Protein AF-A0A3B0YJ64-F1 (afdb_monomer)

Secondary structure (DSSP, 8-state):
-HHHHHHHHT-SS-TTEEEE-TT--HHHHHHHHHHHHHHSPTT---EEEES--TTS--

pLDDT: mean 88.46, std 7.55, range [62.47, 96.81]

Nearest PDB structures (foldseek):
  9ari-assembly1_D  TM=3.651E-01  e=1.593E+00  Rattus norvegicus

Structure (mmCIF, N/CA/C/O backbone):
data_AF-A0A3B0YJ64-F1
#
_entry.id   AF-A0A3B0YJ64-F1
#
loop_
_atom_site.group_PDB
_atom_site.id
_atom_site.type_symbol
_atom_site.label_atom_id
_atom_site.label_alt_id
_atom_site.label_comp_id
_atom_site.label_asym_id
_atom_site.label_entity_id
_atom_site.label_seq_id
_atom_site.pdbx_PDB_ins_code
_atom_site.Cartn_x
_atom_site.Cartn_y
_atom_site.Cartn_z
_atom_site.occupancy
_atom_site.B_iso_or_equiv
_atom_site.auth_seq_id
_atom_site.auth_comp_id
_atom_site.auth_asym_id
_atom_site.auth_atom_id
_atom_site.pdbx_PDB_model_num
ATOM 1 N N . MET A 1 1 ? -9.378 14.062 -0.379 1.00 66.44 1 MET A N 1
ATOM 2 C CA . MET A 1 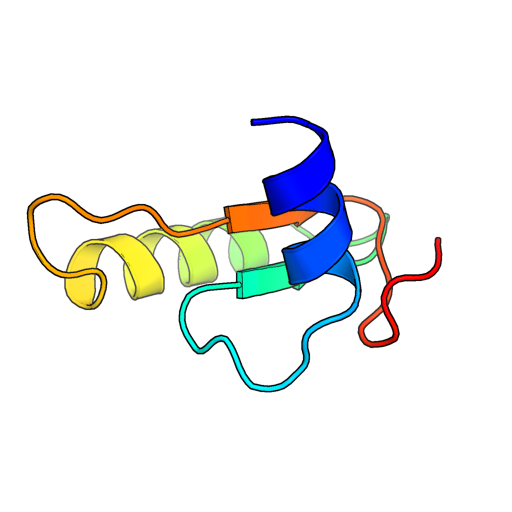1 ? -8.798 12.856 -1.011 1.00 66.44 1 MET A CA 1
ATOM 3 C C . MET A 1 1 ? -7.463 13.152 -1.699 1.00 66.44 1 MET A C 1
ATOM 5 O O . MET A 1 1 ? -6.458 12.709 -1.178 1.00 66.44 1 MET A O 1
ATOM 9 N N . LYS A 1 2 ? -7.385 13.960 -2.772 1.00 78.38 2 LYS A N 1
ATOM 10 C CA . LYS A 1 2 ? -6.094 14.252 -3.446 1.00 78.38 2 LYS A CA 1
ATOM 11 C C . LYS A 1 2 ? -5.030 14.904 -2.543 1.00 78.38 2 LYS A C 1
ATOM 13 O O . LYS A 1 2 ? -3.889 14.467 -2.548 1.00 78.38 2 LYS A O 1
ATOM 18 N N . GLN A 1 3 ? -5.397 15.928 -1.767 1.00 82.44 3 GLN A N 1
ATOM 19 C CA . GLN A 1 3 ? -4.446 16.588 -0.857 1.00 82.44 3 GLN A CA 1
ATOM 20 C C . GLN A 1 3 ? -4.005 15.692 0.308 1.00 82.44 3 GLN A C 1
ATOM 22 O O . GLN A 1 3 ? -2.865 15.779 0.736 1.00 82.44 3 GLN A O 1
ATOM 27 N N . GLU A 1 4 ? -4.883 14.799 0.765 1.00 84.62 4 GLU A N 1
ATOM 28 C CA . GLU A 1 4 ? -4.565 13.814 1.805 1.00 84.62 4 GLU A CA 1
ATOM 29 C C . GLU A 1 4 ? -3.533 12.796 1.304 1.00 84.62 4 GLU A C 1
ATOM 31 O O . GLU A 1 4 ? -2.546 12.530 1.977 1.00 84.62 4 GLU A O 1
ATOM 36 N N . LEU A 1 5 ? -3.704 12.292 0.078 1.00 87.06 5 LEU A N 1
ATOM 37 C CA . LEU A 1 5 ? -2.726 11.395 -0.540 1.00 87.06 5 LEU A CA 1
ATOM 38 C C . LEU A 1 5 ? -1.375 12.087 -0.763 1.00 87.06 5 LEU A C 1
ATOM 40 O O . LEU A 1 5 ? -0.342 11.475 -0.538 1.00 87.06 5 LEU A O 1
ATOM 44 N N . LEU A 1 6 ? -1.371 13.365 -1.155 1.00 87.62 6 LEU A N 1
ATOM 45 C CA . LEU A 1 6 ? -0.132 14.142 -1.269 1.00 87.62 6 LEU A CA 1
ATOM 46 C C . LEU A 1 6 ? 0.551 14.350 0.083 1.00 87.62 6 LEU A C 1
ATOM 48 O O . LEU A 1 6 ? 1.771 14.355 0.136 1.00 87.62 6 LEU A O 1
ATOM 52 N N . LYS A 1 7 ? -0.212 14.509 1.169 1.00 86.88 7 LYS A N 1
ATOM 53 C CA . LYS A 1 7 ? 0.366 14.581 2.511 1.00 86.88 7 LYS A CA 1
ATOM 54 C C . LYS A 1 7 ? 1.056 13.261 2.861 1.00 86.88 7 LYS A C 1
ATOM 56 O O . LYS A 1 7 ? 2.235 13.277 3.181 1.00 86.88 7 LYS A O 1
ATOM 61 N N . ARG A 1 8 ? 0.357 12.133 2.697 1.00 87.75 8 ARG A N 1
ATOM 62 C CA . ARG A 1 8 ? 0.893 10.781 2.947 1.00 87.75 8 ARG A CA 1
ATOM 63 C C . ARG A 1 8 ? 2.092 10.423 2.068 1.00 87.75 8 ARG A C 1
ATOM 65 O O . ARG A 1 8 ? 2.976 9.687 2.490 1.00 87.75 8 ARG A O 1
ATOM 72 N N . LEU A 1 9 ? 2.158 10.966 0.854 1.00 87.19 9 LEU A N 1
ATOM 73 C CA . LEU A 1 9 ? 3.303 10.774 -0.035 1.00 87.19 9 LEU A CA 1
ATOM 74 C C . LEU A 1 9 ? 4.621 11.260 0.587 1.00 87.19 9 LEU A C 1
ATOM 76 O O . LEU A 1 9 ? 5.650 10.662 0.300 1.00 87.19 9 LEU A O 1
ATOM 80 N N . TYR A 1 10 ? 4.581 12.290 1.436 1.00 85.69 10 TYR A N 1
ATOM 81 C CA . TYR A 1 10 ? 5.759 12.889 2.077 1.00 85.69 10 TYR A CA 1
ATOM 82 C C . TYR A 1 10 ? 5.830 12.639 3.591 1.00 85.69 10 TYR A C 1
ATOM 84 O O . TYR A 1 10 ? 6.684 13.217 4.257 1.00 85.69 10 TYR A O 1
ATOM 92 N N . ASP A 1 11 ? 4.908 11.850 4.143 1.00 82.00 11 ASP A N 1
ATOM 93 C CA . ASP A 1 11 ? 4.833 11.565 5.576 1.00 82.00 11 ASP A CA 1
ATOM 94 C C . ASP A 1 11 ? 5.524 10.227 5.864 1.00 82.00 11 ASP A C 1
ATOM 96 O O . ASP A 1 11 ? 5.082 9.184 5.381 1.00 82.00 11 ASP A O 1
ATOM 100 N N . ASP A 1 12 ? 6.637 10.256 6.593 1.00 67.44 12 ASP A N 1
ATOM 101 C CA . ASP A 1 12 ? 7.433 9.062 6.917 1.00 67.44 12 ASP A CA 1
ATOM 102 C C . ASP A 1 12 ? 6.966 8.364 8.209 1.00 67.44 12 ASP A C 1
ATOM 104 O O . ASP A 1 12 ? 7.478 7.301 8.553 1.00 67.44 12 ASP A O 1
ATOM 108 N N . GLU A 1 13 ? 5.991 8.936 8.930 1.00 62.47 13 GLU A N 1
ATOM 109 C CA . GLU A 1 13 ? 5.461 8.378 10.185 1.00 62.47 13 GLU A CA 1
ATOM 110 C C . GLU A 1 13 ? 4.192 7.514 9.995 1.00 62.47 13 GLU A C 1
ATOM 112 O O . GLU A 1 13 ? 3.667 6.965 10.968 1.00 62.47 13 GLU A O 1
ATOM 117 N N . ASP A 1 14 ? 3.685 7.353 8.766 1.00 75.56 14 ASP A N 1
ATOM 118 C CA . ASP A 1 14 ? 2.476 6.559 8.490 1.00 75.56 14 ASP A CA 1
ATOM 119 C C . ASP A 1 14 ? 2.811 5.077 8.242 1.00 75.56 14 ASP A C 1
ATOM 121 O O . ASP A 1 14 ? 3.240 4.677 7.162 1.00 75.56 14 ASP A O 1
ATOM 125 N N . GLY A 1 15 ? 2.558 4.231 9.247 1.00 80.19 15 GLY A N 1
ATOM 126 C CA . GLY A 1 15 ? 2.784 2.782 9.175 1.00 80.19 15 GLY A CA 1
ATOM 127 C C . GLY A 1 15 ? 1.871 2.012 8.208 1.00 80.19 15 GLY A C 1
ATOM 128 O O . GLY A 1 15 ? 2.017 0.796 8.088 1.00 80.19 15 GLY A O 1
ATOM 129 N N . PHE A 1 16 ? 0.924 2.679 7.537 1.00 90.44 16 PHE A N 1
ATOM 130 C CA . PHE A 1 16 ? 0.071 2.089 6.498 1.00 90.44 16 PHE A CA 1
ATOM 131 C C . PHE A 1 16 ? 0.290 2.736 5.124 1.00 90.44 16 PHE A C 1
ATOM 133 O O . PHE A 1 16 ? -0.579 2.670 4.247 1.00 90.44 16 PHE A O 1
ATOM 140 N N . VAL A 1 17 ? 1.450 3.360 4.929 1.00 92.44 17 VAL A N 1
ATOM 141 C CA . VAL A 1 17 ? 1.912 3.877 3.644 1.00 92.44 17 VAL A CA 1
ATOM 142 C C . VAL A 1 17 ? 3.166 3.127 3.238 1.00 92.44 17 VAL A C 1
ATOM 144 O O . VAL A 1 17 ? 4.095 2.987 4.020 1.00 92.44 17 VAL A O 1
ATOM 147 N N . GLU A 1 18 ? 3.197 2.684 1.987 1.00 92.88 18 GLU A N 1
ATOM 148 C CA . GLU A 1 18 ? 4.385 2.102 1.377 1.00 92.88 18 GLU A CA 1
ATOM 149 C C . GLU A 1 18 ? 4.699 2.817 0.062 1.00 92.88 18 GLU A C 1
ATOM 151 O O . GLU A 1 18 ? 3.796 3.180 -0.703 1.00 92.88 18 GLU A O 1
ATOM 156 N N . ARG A 1 19 ? 5.989 2.991 -0.229 1.00 92.81 19 ARG A N 1
ATOM 157 C CA . ARG A 1 19 ? 6.490 3.536 -1.495 1.00 92.81 19 ARG A CA 1
ATOM 158 C C . ARG A 1 19 ? 7.286 2.452 -2.202 1.00 92.81 19 ARG A C 1
ATOM 160 O O . ARG A 1 19 ? 8.099 1.771 -1.588 1.00 92.81 19 ARG A O 1
ATOM 167 N N . LYS A 1 20 ? 7.005 2.237 -3.483 1.00 92.12 20 LYS A N 1
ATOM 168 C CA . LYS A 1 20 ? 7.703 1.251 -4.304 1.00 92.12 20 LYS A CA 1
ATOM 169 C C . LYS A 1 20 ? 8.248 1.928 -5.563 1.00 92.12 20 LYS A C 1
ATOM 171 O O . LYS A 1 20 ? 7.468 2.557 -6.291 1.00 92.12 20 LYS A O 1
ATOM 176 N N . PRO A 1 21 ? 9.546 1.762 -5.873 1.00 91.44 21 PRO A N 1
ATOM 177 C CA . PRO A 1 21 ? 10.141 2.331 -7.076 1.00 91.44 21 PRO A CA 1
ATOM 178 C C . PRO A 1 21 ? 9.560 1.685 -8.341 1.00 91.44 21 PRO A C 1
ATOM 180 O O . PRO A 1 21 ? 8.906 0.641 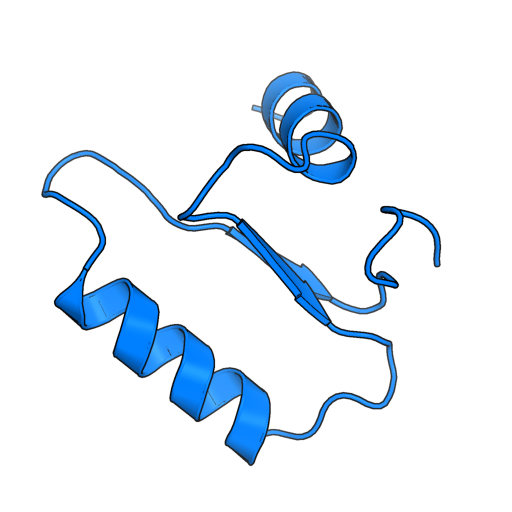-8.291 1.00 91.44 21 PRO A O 1
ATOM 183 N N . GLU A 1 22 ? 9.810 2.296 -9.499 1.00 88.19 22 GLU A N 1
ATOM 184 C CA . GLU A 1 22 ? 9.246 1.863 -10.789 1.00 88.19 22 GLU A CA 1
ATOM 185 C C . GLU A 1 22 ? 9.613 0.414 -11.160 1.00 88.19 22 GLU A C 1
ATOM 187 O O . GLU A 1 22 ? 8.848 -0.287 -11.818 1.00 88.19 22 GLU A O 1
ATOM 192 N N . ASN A 1 23 ? 10.758 -0.073 -10.684 1.00 89.50 23 ASN A N 1
ATOM 193 C CA . ASN A 1 23 ? 11.235 -1.437 -10.902 1.00 89.50 23 ASN A CA 1
ATOM 194 C C . ASN A 1 23 ? 10.733 -2.458 -9.861 1.00 89.50 23 ASN A C 1
ATOM 196 O O . ASN A 1 23 ? 11.239 -3.585 -9.832 1.00 89.50 23 ASN A O 1
ATOM 200 N N . CYS A 1 24 ? 9.770 -2.095 -9.007 1.00 88.94 24 CYS A N 1
ATOM 201 C CA . CYS A 1 24 ? 9.188 -3.022 -8.042 1.00 88.94 24 CYS A CA 1
ATOM 202 C C . CYS A 1 24 ? 8.530 -4.214 -8.748 1.00 88.94 24 CYS A C 1
ATOM 204 O O . CYS A 1 24 ? 7.794 -4.069 -9.726 1.00 88.94 24 CYS A O 1
ATOM 206 N N . ASN A 1 25 ? 8.801 -5.418 -8.245 1.00 92.12 25 ASN A N 1
ATOM 207 C CA . ASN A 1 25 ? 8.291 -6.645 -8.846 1.00 92.12 25 ASN A CA 1
ATOM 208 C C . ASN A 1 25 ? 6.985 -7.124 -8.187 1.00 92.12 25 ASN A C 1
ATOM 210 O O . ASN A 1 25 ? 6.665 -6.808 -7.041 1.00 92.12 25 ASN A O 1
ATOM 214 N N . GLU A 1 26 ? 6.244 -7.974 -8.902 1.00 94.75 26 GLU A N 1
ATOM 215 C CA . GLU A 1 26 ? 4.952 -8.516 -8.451 1.00 94.75 26 GLU A CA 1
ATOM 216 C C . GLU A 1 26 ? 5.030 -9.212 -7.081 1.00 94.75 26 GLU A C 1
ATOM 218 O O . GLU A 1 26 ? 4.093 -9.150 -6.281 1.00 94.75 26 GLU A O 1
ATOM 223 N N . ARG A 1 27 ? 6.151 -9.879 -6.780 1.00 94.69 27 ARG A N 1
ATOM 224 C CA . ARG A 1 27 ? 6.327 -10.603 -5.516 1.00 94.69 27 ARG A CA 1
ATOM 225 C C . ARG A 1 27 ? 6.390 -9.644 -4.330 1.00 94.69 27 ARG A C 1
ATOM 227 O O . ARG A 1 27 ? 5.847 -9.971 -3.277 1.00 94.69 27 ARG A O 1
ATOM 234 N N . GLU A 1 28 ? 7.058 -8.508 -4.480 1.00 91.19 28 GLU A N 1
ATOM 235 C CA . GLU A 1 28 ? 7.133 -7.470 -3.448 1.00 91.19 28 GLU A CA 1
ATOM 236 C C . GLU A 1 28 ? 5.774 -6.821 -3.223 1.00 91.19 28 GLU A C 1
ATOM 238 O O . GLU A 1 28 ? 5.321 -6.764 -2.082 1.00 91.19 28 GLU A O 1
ATOM 243 N N . LEU A 1 29 ? 5.072 -6.461 -4.300 1.00 93.62 29 LEU A N 1
ATOM 244 C CA . LEU A 1 29 ? 3.712 -5.927 -4.205 1.00 93.62 29 LEU A CA 1
ATOM 245 C C . LEU A 1 29 ? 2.766 -6.899 -3.500 1.00 93.62 29 LEU A C 1
ATOM 247 O O . LEU A 1 29 ? 2.011 -6.504 -2.616 1.00 93.62 29 LEU A O 1
ATOM 251 N N . ARG A 1 30 ? 2.832 -8.195 -3.830 1.00 96.00 30 ARG A N 1
ATOM 252 C CA . ARG A 1 30 ? 2.005 -9.212 -3.168 1.00 96.00 30 ARG A CA 1
ATOM 253 C C . ARG A 1 30 ? 2.306 -9.312 -1.674 1.00 96.00 30 ARG A C 1
ATOM 255 O O . ARG A 1 30 ? 1.374 -9.477 -0.893 1.00 96.00 30 ARG A O 1
ATOM 262 N N . LYS A 1 31 ? 3.578 -9.243 -1.271 1.00 95.25 31 LYS A N 1
ATOM 263 C CA . LYS A 1 31 ? 3.946 -9.264 0.153 1.00 95.25 31 LYS A CA 1
ATOM 264 C C . LYS A 1 31 ? 3.349 -8.073 0.892 1.00 95.25 31 LYS A C 1
ATOM 266 O O . LYS A 1 31 ? 2.787 -8.276 1.961 1.00 95.25 31 LYS A O 1
ATOM 271 N N . GLU A 1 32 ? 3.426 -6.888 0.297 1.00 94.69 32 GLU A N 1
ATOM 272 C CA . GLU A 1 32 ? 2.882 -5.668 0.891 1.00 94.69 32 GLU A CA 1
ATOM 273 C C . GLU A 1 32 ? 1.363 -5.737 1.044 1.00 94.69 32 GLU A C 1
ATOM 275 O O . GLU A 1 32 ? 0.820 -5.497 2.118 1.00 94.69 32 GLU A O 1
ATOM 280 N N . LEU A 1 33 ? 0.668 -6.182 -0.007 1.00 94.94 33 LEU A N 1
ATOM 281 C CA . LEU A 1 33 ? -0.781 -6.374 0.035 1.00 94.94 33 LEU A CA 1
ATOM 282 C C . LEU A 1 33 ? -1.193 -7.350 1.144 1.00 94.94 33 LEU A C 1
ATOM 284 O O . LEU A 1 33 ? -2.168 -7.102 1.849 1.00 94.94 33 LEU A O 1
ATOM 288 N N . VAL A 1 34 ? -0.450 -8.448 1.320 1.00 96.81 34 VAL A N 1
ATOM 289 C CA . VAL A 1 34 ? -0.692 -9.409 2.406 1.00 96.81 34 VAL A CA 1
ATOM 290 C C . VAL A 1 34 ? -0.399 -8.788 3.772 1.00 96.81 34 VAL A C 1
ATOM 292 O O . VAL A 1 34 ? -1.148 -9.036 4.713 1.00 96.81 34 VAL A O 1
ATOM 295 N N . ALA A 1 35 ? 0.662 -7.991 3.904 1.00 94.75 35 ALA A N 1
ATOM 296 C CA . ALA A 1 35 ? 0.977 -7.304 5.152 1.00 94.75 35 ALA A CA 1
ATOM 297 C C . ALA A 1 35 ? -0.163 -6.357 5.551 1.00 94.75 35 ALA A C 1
ATOM 299 O O . ALA A 1 35 ? -0.706 -6.496 6.645 1.00 94.75 35 ALA A O 1
ATOM 300 N N . PHE A 1 36 ? -0.602 -5.492 4.633 1.00 95.50 36 PHE A N 1
ATOM 301 C CA . PHE A 1 36 ? -1.697 -4.550 4.872 1.00 95.50 36 PHE A CA 1
ATOM 302 C C . PHE A 1 36 ? -3.019 -5.255 5.172 1.00 95.50 36 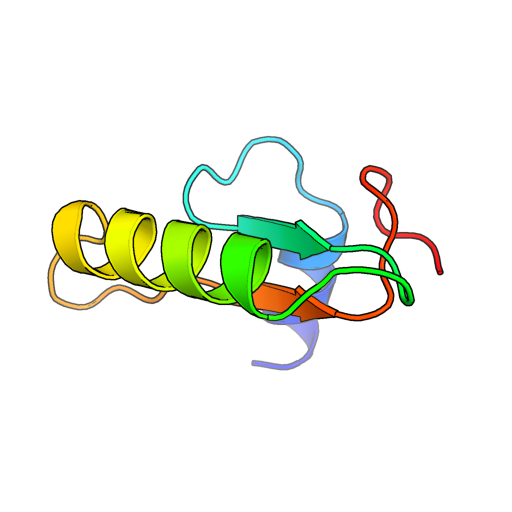PHE A C 1
ATOM 304 O O . PHE A 1 36 ? -3.715 -4.867 6.106 1.00 95.50 36 PHE A O 1
ATOM 311 N N . ALA A 1 37 ? -3.350 -6.324 4.444 1.00 94.62 37 ALA A N 1
ATOM 312 C CA . ALA A 1 37 ? -4.571 -7.091 4.692 1.00 94.62 37 ALA A CA 1
ATOM 313 C C . ALA A 1 37 ? -4.633 -7.692 6.109 1.00 94.62 37 ALA A C 1
ATOM 315 O O . ALA A 1 37 ? -5.724 -7.913 6.626 1.00 94.62 37 ALA A O 1
ATOM 316 N N . ASN A 1 38 ? -3.480 -7.957 6.730 1.00 95.88 38 ASN A N 1
ATOM 317 C CA . ASN A 1 38 ? -3.403 -8.501 8.084 1.00 95.88 38 ASN A CA 1
ATOM 318 C C . ASN A 1 38 ? -3.291 -7.427 9.178 1.00 95.88 38 ASN A C 1
ATOM 320 O O . ASN A 1 38 ? -3.524 -7.746 10.342 1.00 95.88 38 ASN A O 1
ATOM 324 N N . SER A 1 39 ? -2.883 -6.198 8.844 1.00 94.06 39 SER A N 1
ATOM 325 C CA . SER A 1 39 ? -2.506 -5.183 9.838 1.00 94.06 39 SER A CA 1
ATOM 326 C C . SER A 1 39 ? -3.372 -3.927 9.836 1.00 94.06 39 SER A C 1
ATOM 328 O O . SER A 1 39 ? -3.477 -3.287 10.882 1.00 94.06 39 SER A O 1
ATOM 330 N N . VAL A 1 40 ? -3.987 -3.561 8.706 1.00 94.62 40 VAL A N 1
ATOM 331 C CA . VAL A 1 40 ? -4.809 -2.349 8.609 1.00 94.62 40 VAL A CA 1
ATOM 332 C 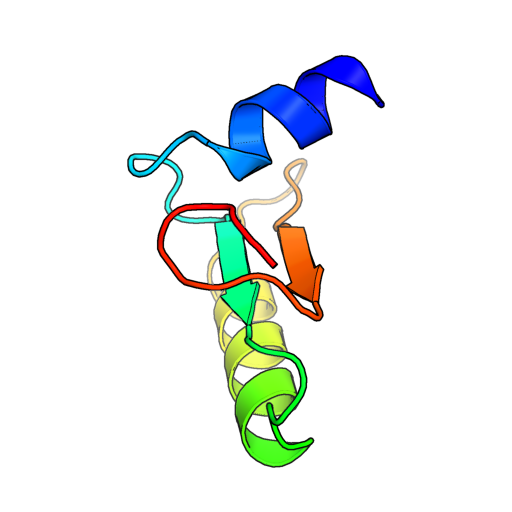C . VAL A 1 40 ? -6.101 -2.558 9.409 1.00 94.62 40 VAL A C 1
ATOM 334 O O . VAL A 1 40 ? -6.868 -3.471 9.093 1.00 94.62 40 VAL A O 1
ATOM 337 N N . PRO A 1 41 ? -6.376 -1.728 10.434 1.00 94.00 41 PRO A N 1
ATOM 338 C CA . PRO A 1 41 ? -7.610 -1.820 11.203 1.00 94.00 41 PRO A CA 1
ATOM 339 C C . PRO A 1 41 ? -8.851 -1.592 10.336 1.00 94.00 41 PRO A C 1
ATOM 341 O O . PRO A 1 41 ? -8.827 -0.825 9.370 1.00 94.00 41 PRO A O 1
ATOM 344 N N . GLU A 1 42 ? -9.969 -2.204 10.725 1.00 93.38 42 GLU A N 1
ATOM 345 C CA . GLU A 1 42 ? -11.252 -1.969 10.064 1.00 93.38 42 GLU A CA 1
ATOM 346 C C . GLU A 1 42 ? -11.614 -0.474 10.039 1.00 93.38 42 GLU A C 1
ATOM 348 O O . GLU A 1 42 ? -11.416 0.259 11.009 1.00 93.38 42 GLU A O 1
ATOM 353 N N . GLY A 1 43 ? -12.156 -0.014 8.907 1.00 90.12 43 GLY A N 1
ATOM 354 C CA . GLY A 1 43 ? -12.515 1.392 8.693 1.00 90.12 43 GLY A CA 1
ATOM 355 C C . GLY A 1 43 ? -11.357 2.293 8.249 1.00 90.12 43 GLY A C 1
ATOM 356 O O . GLY A 1 43 ? -11.597 3.458 7.928 1.00 90.12 43 GLY A O 1
ATOM 357 N N . LEU A 1 44 ? -10.130 1.768 8.175 1.00 90.50 44 LEU A N 1
ATOM 358 C CA . LEU A 1 44 ? -8.969 2.447 7.599 1.00 90.50 44 LEU A CA 1
ATO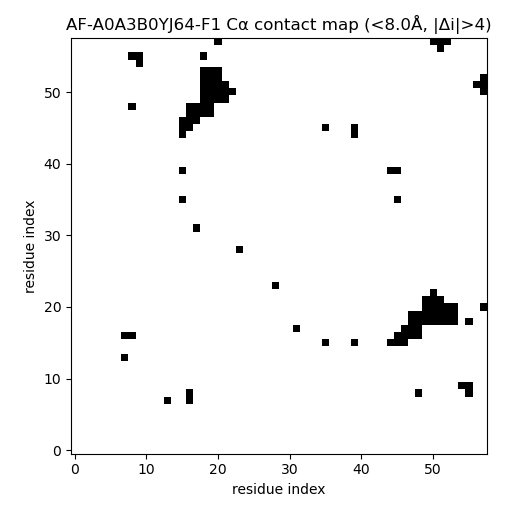M 359 C C . LEU A 1 44 ? -8.578 1.842 6.244 1.00 90.50 44 LEU A C 1
ATOM 361 O O . LEU A 1 44 ? -9.130 0.840 5.792 1.00 90.50 44 LEU A O 1
ATOM 365 N N . TYR A 1 45 ? -7.630 2.492 5.571 1.00 90.50 45 TYR A N 1
ATOM 366 C CA . TYR A 1 45 ? -7.043 2.022 4.321 1.00 90.50 45 TYR A CA 1
ATOM 367 C C . TYR A 1 45 ? -5.531 2.248 4.338 1.00 90.50 45 TYR A C 1
ATOM 369 O O . TYR A 1 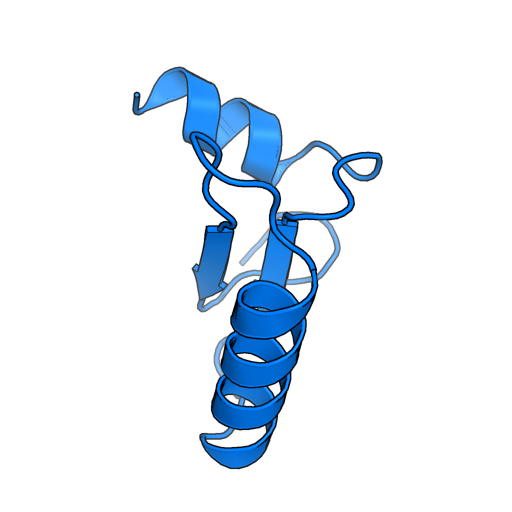45 ? -5.064 3.302 4.780 1.00 90.50 45 TYR A O 1
ATOM 377 N N . GLY A 1 46 ? -4.792 1.263 3.828 1.00 92.62 46 GLY A N 1
ATOM 378 C CA . GLY A 1 46 ? -3.383 1.417 3.480 1.00 92.62 46 GLY A CA 1
ATOM 379 C C . GLY A 1 46 ? -3.218 1.972 2.066 1.00 92.62 46 GLY A C 1
ATOM 380 O O . GLY A 1 46 ? -4.122 1.857 1.232 1.00 92.62 46 GLY A O 1
ATOM 381 N N . VAL A 1 47 ? -2.073 2.589 1.789 1.00 93.25 47 VAL A N 1
ATOM 382 C CA . VAL A 1 47 ? -1.753 3.180 0.484 1.00 93.25 47 VAL A CA 1
ATOM 383 C C . VAL A 1 47 ? -0.398 2.671 0.013 1.00 93.25 47 VAL A C 1
ATOM 385 O O . VAL A 1 47 ? 0.577 2.751 0.748 1.00 93.25 47 VAL A O 1
ATOM 388 N N . ILE A 1 48 ? -0.332 2.184 -1.227 1.00 93.44 48 ILE A N 1
ATOM 389 C CA . ILE A 1 48 ? 0.930 1.854 -1.896 1.00 93.44 48 ILE A CA 1
ATOM 390 C C . ILE A 1 48 ? 1.120 2.846 -3.045 1.00 93.44 48 ILE A C 1
ATOM 392 O O . ILE A 1 48 ? 0.316 2.874 -3.980 1.00 93.44 48 ILE A O 1
ATOM 396 N N . PHE A 1 49 ? 2.171 3.660 -2.981 1.00 93.31 49 PHE A N 1
ATOM 397 C CA . PHE A 1 49 ? 2.585 4.540 -4.071 1.00 93.31 49 PHE A CA 1
ATOM 398 C C . PHE A 1 49 ? 3.555 3.798 -4.995 1.00 93.31 49 PHE A C 1
ATOM 400 O O . PHE A 1 49 ? 4.570 3.277 -4.541 1.00 93.31 49 PHE A O 1
ATOM 407 N N . LEU A 1 50 ? 3.239 3.743 -6.291 1.00 92.75 50 LEU A N 1
ATOM 408 C CA . LEU A 1 50 ? 4.050 3.066 -7.309 1.00 92.75 50 LEU A CA 1
ATOM 409 C C . LEU A 1 50 ? 4.840 4.077 -8.136 1.00 92.75 50 LEU A C 1
ATOM 411 O O . LEU A 1 50 ? 4.298 5.120 -8.502 1.00 92.75 50 LEU A O 1
ATOM 415 N N . GLY A 1 51 ? 6.084 3.736 -8.475 1.00 92.00 51 GLY A N 1
ATOM 416 C CA . GLY A 1 51 ? 6.993 4.652 -9.168 1.00 92.00 51 GLY A CA 1
ATOM 417 C C . GLY A 1 51 ? 7.477 5.778 -8.258 1.00 92.00 51 GLY A C 1
ATOM 418 O O . GLY A 1 51 ? 7.666 6.895 -8.723 1.00 92.00 51 GLY A O 1
ATOM 419 N N . VAL A 1 52 ? 7.577 5.497 -6.958 1.00 91.88 52 VAL A N 1
ATOM 420 C CA . VAL A 1 52 ? 7.960 6.463 -5.933 1.00 91.88 52 VAL A CA 1
ATOM 421 C C . VAL A 1 52 ? 9.042 5.833 -5.064 1.00 91.88 52 VAL A C 1
ATOM 423 O O . VAL A 1 52 ? 8.851 4.752 -4.508 1.00 91.88 52 VAL A O 1
ATOM 426 N N . SER A 1 53 ? 10.173 6.517 -4.970 1.00 86.31 53 SER A N 1
ATOM 427 C CA . SER A 1 53 ? 11.275 6.224 -4.061 1.00 86.31 53 SER A CA 1
ATOM 428 C C . SER A 1 53 ? 10.888 6.503 -2.604 1.00 86.31 53 SER A C 1
ATOM 430 O O . SER A 1 53 ? 9.931 7.224 -2.321 1.00 86.31 53 SER A O 1
ATOM 432 N N . ASP A 1 54 ? 11.653 5.967 -1.656 1.00 81.19 54 ASP A N 1
ATOM 433 C CA . ASP A 1 54 ? 11.332 6.049 -0.223 1.00 81.19 54 ASP A CA 1
ATOM 434 C C . ASP A 1 5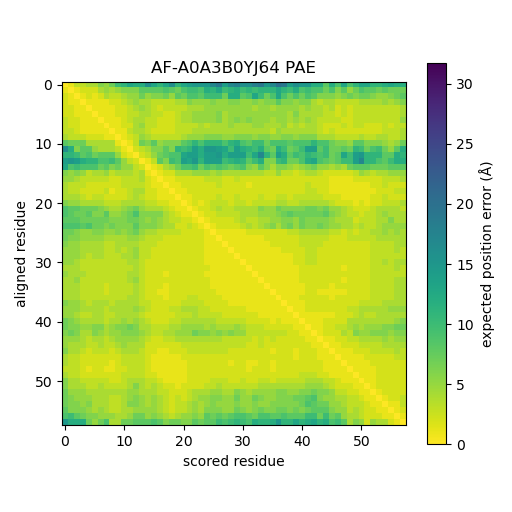4 ? 11.171 7.494 0.291 1.00 81.19 54 ASP A C 1
ATOM 436 O O . ASP A 1 54 ? 10.399 7.729 1.217 1.00 81.19 54 ASP A O 1
ATOM 440 N N . ASP A 1 55 ? 11.818 8.474 -0.353 1.00 82.12 55 AS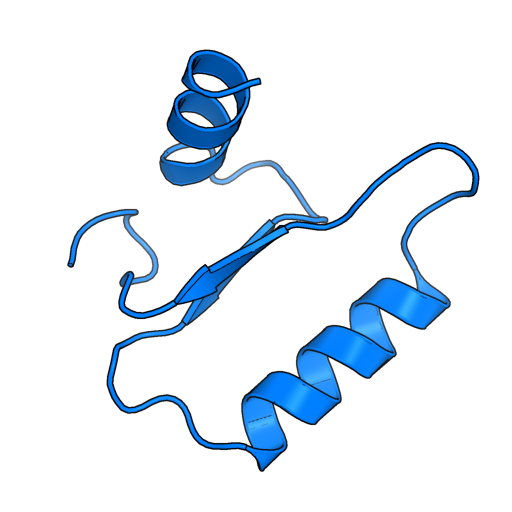P A N 1
ATOM 441 C CA . ASP A 1 55 ? 11.750 9.907 -0.028 1.00 82.12 55 ASP A CA 1
ATOM 442 C C . ASP A 1 55 ? 10.557 10.659 -0.663 1.00 82.12 55 ASP A C 1
ATOM 444 O O . ASP A 1 55 ? 10.505 11.893 -0.642 1.00 82.12 55 ASP A O 1
ATOM 448 N N . GLY A 1 56 ? 9.609 9.938 -1.270 1.00 81.00 56 GLY A N 1
ATOM 449 C CA . GLY A 1 56 ? 8.417 10.519 -1.892 1.00 81.00 56 GLY A CA 1
ATOM 450 C C . GLY A 1 56 ? 8.673 11.174 -3.254 1.00 81.00 56 GLY A C 1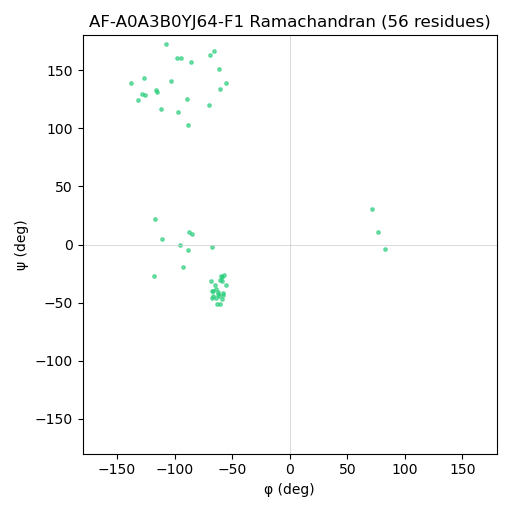
ATOM 451 O O . GLY A 1 56 ? 7.798 11.877 -3.773 1.00 81.00 56 GLY A O 1
ATOM 452 N N . LYS A 1 57 ? 9.859 10.973 -3.843 1.00 82.31 57 LYS A N 1
ATOM 453 C CA . LYS A 1 57 ? 10.197 11.421 -5.202 1.00 82.31 57 LYS A CA 1
ATOM 454 C C . LYS A 1 57 ? 10.046 10.284 -6.219 1.00 82.31 57 LYS A C 1
ATOM 456 O O . LYS A 1 57 ? 10.023 9.129 -5.809 1.00 82.31 57 LYS A O 1
ATOM 461 N N . PRO A 1 58 ? 9.927 10.590 -7.525 1.00 75.94 58 PRO A N 1
ATOM 462 C CA . PRO A 1 58 ? 10.008 9.576 -8.576 1.00 75.94 58 PRO A CA 1
ATOM 463 C C . PRO A 1 58 ? 11.324 8.794 -8.503 1.00 75.94 58 PRO A C 1
ATOM 465 O O . PRO A 1 58 ? 12.382 9.459 -8.410 1.00 75.94 58 PRO A O 1
#

Organism: NCBI:txid652676

Solvent-accessible surface area (backbone atoms only — not comparable to full-atom values): 3588 Å² total; per-residue (Å²): 108,73,69,56,52,56,48,54,51,70,44,90,84,49,92,51,55,47,57,33,42,74,82,63,50,72,69,59,54,51,52,50,53,52,51,45,73,74,64,56,55,89,96,61,80,64,48,77,44,75,43,17,35,89,86,51,42,110

Radius of gyration: 11.38 Å; Cα contacts (8 Å, |Δi|>4): 53; chains: 1; bounding box: 24×27×22 Å

Mean predicted aligned error: 3.94 Å

InterPro domains:
  IPR007421 Schlafen, AlbA_2 domain [PF04326] (13-57)
  IPR038461 Schlafen, AlbA_2 domain superfamily [G3DSA:3.30.950.30] (1-58)

Sequence (58 aa):
MKQELLKRLYDDEDGFVERKPENCNERELRKELVAFANSVPEGLYGVIFLGVSDDGKP

Foldseek 3Di:
DVVVVVVLLQDLPDPLEEEEAQPDDPVNVVVNVVVCVVPPDPPDHGYYHYNADPNSHD